Protein AF-A0AB37YM13-F1 (afdb_monomer_lite)

Sequence (148 aa):
MYLVKKPENLSKNETNKYADEQILDKVKKQLTDLKNNKLSIYSTSNFEWEEAVKVDYKETKTSAIIIPSKENPNSNDTKQYLTVGFKETEGKLADPTFLELKTSNNGDTVILTVKTLDGEKVGTLDLNSKDGKLNQVKLFTDGKANHY

Structure (mmCIF, N/CA/C/O backbone):
data_AF-A0AB37YM13-F1
#
_entry.id   AF-A0AB37YM13-F1
#
loop_
_atom_site.group_PDB
_atom_site.id
_atom_site.type_symbol
_atom_site.label_atom_id
_atom_site.label_alt_id
_atom_site.label_comp_id
_atom_site.label_asym_id
_atom_site.label_entity_id
_atom_site.label_seq_id
_atom_site.pdbx_PDB_ins_code
_atom_site.Cartn_x
_atom_site.Cartn_y
_atom_site.Cartn_z
_atom_site.occupancy
_atom_site.B_iso_or_equiv
_atom_site.auth_seq_id
_atom_site.auth_comp_id
_atom_site.auth_asym_id
_atom_site.auth_atom_id
_atom_site.pdbx_PDB_model_num
ATOM 1 N N . MET A 1 1 ? -10.671 15.990 -38.242 1.00 35.56 1 MET A N 1
ATOM 2 C CA . MET A 1 1 ? -9.443 16.382 -37.518 1.00 35.56 1 MET A CA 1
ATOM 3 C C . MET A 1 1 ? -9.834 16.529 -36.053 1.00 35.56 1 MET A C 1
ATOM 5 O O . MET A 1 1 ? -10.469 17.514 -35.705 1.00 35.56 1 MET A O 1
ATOM 9 N N . TYR A 1 2 ? -9.628 15.497 -35.232 1.00 31.03 2 TYR A N 1
ATOM 10 C CA . TYR A 1 2 ? -10.018 15.547 -33.819 1.00 31.03 2 TYR A CA 1
ATOM 11 C C . TYR A 1 2 ? -8.914 16.255 -33.036 1.00 31.03 2 TYR A C 1
ATOM 13 O O . TYR A 1 2 ? -7.765 15.817 -33.043 1.00 31.03 2 TYR A O 1
ATOM 21 N N . LEU A 1 3 ? -9.261 17.379 -32.408 1.00 32.09 3 LEU A N 1
ATOM 22 C CA . LEU A 1 3 ? -8.397 18.086 -31.471 1.00 32.09 3 LEU A CA 1
ATOM 23 C C . LEU A 1 3 ? -8.139 17.162 -30.279 1.00 32.09 3 LEU A C 1
ATOM 25 O O . LEU A 1 3 ? -8.999 16.988 -29.417 1.00 32.09 3 LEU A O 1
ATOM 29 N N . VAL A 1 4 ? -6.956 16.553 -30.248 1.00 35.28 4 VAL A N 1
ATOM 30 C CA . VAL A 1 4 ? -6.453 15.849 -29.070 1.00 35.28 4 VAL A CA 1
ATOM 31 C C . VAL A 1 4 ? -6.263 16.907 -27.986 1.00 35.28 4 VAL A C 1
ATOM 33 O O . VAL A 1 4 ? -5.326 17.706 -28.043 1.00 35.28 4 VAL A O 1
ATOM 36 N N . LYS A 1 5 ? -7.189 16.965 -27.021 1.00 37.06 5 LYS A N 1
ATOM 37 C CA . LYS A 1 5 ? -6.989 17.750 -25.801 1.00 37.06 5 LYS A CA 1
ATOM 38 C C . LYS A 1 5 ? -5.702 17.247 -25.144 1.00 37.06 5 LYS A C 1
ATOM 40 O O . LYS A 1 5 ? -5.549 16.044 -24.936 1.00 37.06 5 LYS A O 1
ATOM 45 N N . LYS A 1 6 ? -4.768 18.162 -24.854 1.00 36.09 6 LYS A N 1
ATOM 46 C CA . LYS A 1 6 ? -3.603 17.868 -24.007 1.00 36.09 6 LYS A CA 1
ATOM 47 C C . LYS A 1 6 ? -4.106 17.183 -22.727 1.00 36.09 6 LYS A C 1
ATOM 49 O O . LYS A 1 6 ? -5.111 17.657 -22.196 1.00 36.09 6 LYS A O 1
ATOM 54 N N . PRO A 1 7 ? -3.438 16.125 -22.231 1.00 39.78 7 PRO A N 1
ATOM 55 C CA . PRO A 1 7 ? -3.737 15.611 -20.904 1.00 39.78 7 PRO A CA 1
ATOM 56 C C . PRO A 1 7 ? -3.608 16.781 -19.932 1.00 39.78 7 PRO A C 1
ATOM 58 O O . PRO A 1 7 ? -2.574 17.455 -19.907 1.00 39.78 7 PRO A O 1
ATOM 61 N N . GLU A 1 8 ? -4.679 17.080 -19.203 1.00 39.25 8 GLU A N 1
ATOM 62 C CA . GLU A 1 8 ? -4.584 17.982 -18.066 1.00 39.25 8 GLU A CA 1
ATOM 63 C C . GLU A 1 8 ? -3.542 17.396 -17.113 1.00 39.25 8 GLU A C 1
ATOM 65 O O . GLU A 1 8 ? -3.531 16.192 -16.860 1.00 39.25 8 GLU A O 1
ATOM 70 N N . ASN A 1 9 ? -2.616 18.243 -16.659 1.00 35.81 9 ASN A N 1
ATOM 71 C CA . ASN A 1 9 ? -1.579 17.876 -15.701 1.00 35.81 9 ASN A CA 1
ATOM 72 C C . ASN A 1 9 ? -2.179 17.019 -14.578 1.00 35.81 9 ASN A C 1
ATOM 74 O O . ASN A 1 9 ? -3.040 17.498 -13.839 1.00 35.81 9 ASN A O 1
ATOM 78 N N . LEU A 1 10 ? -1.679 15.793 -14.412 1.00 43.25 10 LEU A N 1
ATOM 79 C CA . LEU A 1 10 ? -2.061 14.834 -13.366 1.00 43.25 10 LEU A CA 1
ATOM 80 C C . LEU A 1 10 ? -1.690 15.281 -11.931 1.00 43.25 10 LEU A C 1
ATOM 82 O O . LEU A 1 10 ? -1.537 14.458 -11.037 1.00 43.25 10 LEU A O 1
ATOM 86 N N . SER A 1 11 ? -1.549 16.579 -11.661 1.00 44.28 11 SER A N 1
ATOM 87 C CA . SER A 1 11 ? -1.183 17.078 -10.336 1.00 44.28 11 SER A CA 1
ATOM 88 C C . SER A 1 11 ? -1.854 18.417 -10.027 1.00 44.28 11 SER A C 1
ATOM 90 O O . SER A 1 11 ? -1.295 19.496 -10.217 1.00 44.28 11 SER A O 1
ATOM 92 N N . LYS A 1 12 ? -3.093 18.330 -9.537 1.00 42.84 12 LYS A N 1
ATOM 93 C CA . LYS A 1 12 ? -3.690 19.321 -8.622 1.00 42.84 12 LYS A CA 1
ATOM 94 C C . LYS A 1 12 ? -4.188 18.660 -7.329 1.00 42.84 12 LYS A C 1
ATOM 96 O O . LYS A 1 12 ? -5.024 19.231 -6.628 1.00 42.84 12 LYS A O 1
ATOM 101 N N . ASN A 1 13 ? -3.708 17.453 -7.025 1.00 53.72 13 ASN A N 1
ATOM 102 C CA . ASN A 1 13 ? -4.012 16.812 -5.753 1.00 53.72 13 ASN A CA 1
ATOM 103 C C . ASN A 1 13 ? -3.037 17.364 -4.716 1.00 53.72 13 ASN A C 1
ATOM 105 O O . ASN A 1 13 ? -1.822 17.217 -4.847 1.00 53.72 13 ASN A O 1
ATOM 109 N N . GLU A 1 14 ? -3.578 18.043 -3.711 1.00 53.88 14 GLU A N 1
ATOM 110 C CA . GLU A 1 14 ? -2.808 18.483 -2.554 1.00 53.88 14 GLU A CA 1
ATOM 111 C C . GLU A 1 14 ? -2.284 17.233 -1.844 1.00 53.88 14 GLU A C 1
ATOM 113 O O . GLU A 1 14 ? -3.056 16.375 -1.418 1.00 53.88 14 GLU A O 1
ATOM 118 N N . THR A 1 15 ? -0.961 17.096 -1.801 1.00 63.34 15 THR A N 1
ATOM 119 C CA . THR A 1 15 ? -0.288 16.041 -1.044 1.00 63.34 15 THR A CA 1
ATOM 120 C C . THR A 1 15 ? 0.135 16.653 0.275 1.00 63.34 15 THR A C 1
ATOM 122 O O . THR A 1 15 ? 1.019 17.508 0.301 1.00 63.34 15 THR A O 1
ATOM 125 N N . ASN A 1 16 ? -0.511 16.238 1.359 1.00 74.25 16 ASN A N 1
ATOM 126 C CA . ASN A 1 16 ? -0.235 16.750 2.696 1.00 74.25 16 ASN A CA 1
ATOM 127 C C . ASN A 1 16 ? 0.342 15.631 3.563 1.00 74.25 16 ASN A C 1
ATOM 129 O O . ASN A 1 16 ? -0.101 14.481 3.465 1.00 74.25 16 ASN A O 1
ATOM 133 N N . LYS A 1 17 ? 1.304 15.967 4.436 1.00 83.00 17 LYS A N 1
ATOM 134 C CA . LYS A 1 17 ? 1.735 15.063 5.511 1.00 83.00 17 LYS A CA 1
ATOM 135 C C . LYS A 1 17 ? 0.501 14.684 6.329 1.00 83.00 17 LYS A C 1
ATOM 137 O O . LYS A 1 17 ? -0.265 15.556 6.740 1.00 83.00 17 LYS A O 1
ATOM 142 N N . TYR A 1 18 ? 0.272 13.390 6.496 1.00 85.44 18 TYR A N 1
ATOM 143 C CA . TYR A 1 18 ? -0.908 12.875 7.166 1.00 85.44 18 TYR A CA 1
ATOM 144 C C . TYR A 1 18 ? -0.599 12.638 8.639 1.00 85.44 18 TYR A C 1
ATOM 146 O O . TYR A 1 18 ? 0.255 11.825 8.974 1.00 85.44 18 TYR A O 1
ATOM 154 N N . ALA A 1 19 ? -1.288 13.373 9.508 1.00 80.56 19 ALA A N 1
ATOM 155 C CA . ALA A 1 19 ? -1.008 13.411 10.943 1.00 80.56 19 ALA A CA 1
ATOM 156 C C . ALA A 1 19 ? -2.194 12.955 11.810 1.00 80.56 19 ALA A C 1
ATOM 158 O O . ALA A 1 19 ? -2.166 13.129 13.024 1.00 80.56 19 ALA A O 1
ATOM 159 N N . ASP A 1 20 ? -3.254 12.397 11.214 1.00 87.25 20 ASP A N 1
ATOM 160 C CA . ASP A 1 20 ? -4.367 11.844 11.991 1.00 87.25 20 ASP A CA 1
ATOM 161 C C . ASP A 1 20 ? -3.959 10.494 12.598 1.00 87.25 20 ASP A C 1
ATOM 163 O O . ASP A 1 20 ? -4.062 9.433 11.971 1.00 87.25 20 ASP A O 1
ATOM 167 N N . GLU A 1 21 ? -3.468 10.551 13.834 1.00 87.75 21 GLU A N 1
ATOM 168 C CA . GLU A 1 21 ? -2.994 9.385 14.579 1.00 87.75 21 GLU A CA 1
ATOM 169 C C . GLU A 1 21 ? -4.091 8.33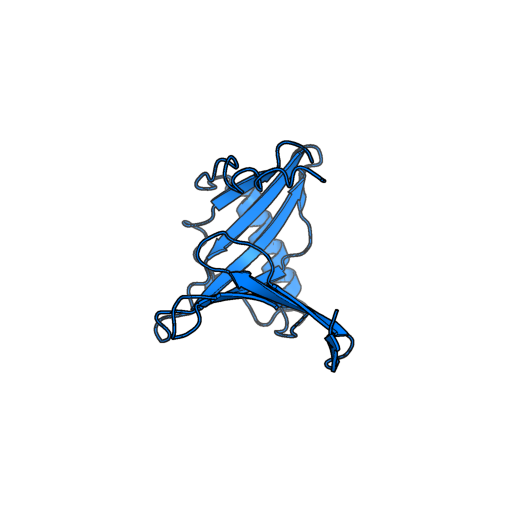3 14.782 1.00 87.75 21 GLU A C 1
ATOM 171 O O . GLU A 1 21 ? -3.806 7.139 14.712 1.00 87.75 21 GLU A O 1
ATOM 176 N N . GLN A 1 22 ? -5.358 8.736 14.942 1.00 89.88 22 GLN A N 1
ATOM 177 C CA . GLN A 1 22 ? -6.453 7.784 15.153 1.00 89.88 22 GLN A CA 1
ATOM 178 C C . GLN A 1 22 ? -6.710 6.940 13.907 1.00 89.88 22 GLN A C 1
ATOM 180 O O . GLN A 1 22 ? -6.977 5.738 14.004 1.00 89.88 22 GLN A O 1
ATOM 185 N N . ILE A 1 23 ? -6.648 7.553 12.725 1.00 90.94 23 ILE A N 1
ATOM 186 C CA . ILE A 1 23 ? -6.796 6.820 11.468 1.00 90.94 23 ILE A CA 1
ATOM 187 C C . ILE A 1 23 ? -5.559 5.965 11.194 1.00 90.94 23 ILE A C 1
ATOM 189 O O . ILE A 1 23 ? -5.705 4.800 10.820 1.00 90.94 23 ILE A O 1
ATOM 193 N N . LEU A 1 24 ? -4.354 6.485 11.439 1.00 93.56 24 LEU A N 1
ATOM 194 C CA . LEU A 1 24 ? -3.127 5.699 11.294 1.00 93.56 24 LEU A CA 1
ATOM 195 C C . LEU A 1 24 ? -3.108 4.479 12.223 1.00 93.56 24 LEU A C 1
ATOM 197 O O . LEU A 1 24 ? -2.709 3.397 11.797 1.00 93.56 24 LEU A O 1
ATOM 201 N N . ASP A 1 25 ? -3.604 4.597 13.451 1.00 94.44 25 ASP A N 1
ATOM 202 C CA . ASP A 1 25 ? -3.703 3.467 14.376 1.00 94.44 25 ASP A CA 1
ATOM 203 C C . ASP A 1 25 ? -4.725 2.419 13.923 1.00 94.44 25 ASP A C 1
ATOM 205 O O . ASP A 1 25 ? -4.488 1.217 14.081 1.00 94.44 25 ASP A O 1
ATOM 209 N N . LYS A 1 26 ? -5.821 2.831 13.270 1.00 94.00 26 LYS A N 1
ATOM 210 C CA . LYS A 1 26 ? -6.739 1.887 12.610 1.00 94.00 26 LYS A CA 1
ATOM 211 C C . LYS A 1 26 ? -6.046 1.130 11.477 1.00 94.00 26 LYS A C 1
ATOM 213 O O . LYS A 1 26 ? -6.208 -0.085 11.390 1.00 94.00 26 LYS A O 1
ATOM 218 N N . VAL A 1 27 ? -5.243 1.813 10.659 1.00 95.50 27 VAL A N 1
ATOM 219 C CA . VAL A 1 27 ? -4.461 1.168 9.590 1.00 95.50 27 VAL A CA 1
ATOM 220 C C . VAL A 1 27 ? -3.430 0.194 10.174 1.00 95.50 27 VAL A C 1
ATOM 222 O O . VAL A 1 27 ? -3.337 -0.949 9.725 1.00 95.50 27 VAL A O 1
ATOM 225 N N . LYS A 1 28 ? -2.694 0.593 11.222 1.00 96.38 28 LYS A N 1
ATOM 226 C CA . LYS A 1 28 ? -1.756 -0.291 11.940 1.00 96.38 28 LYS A CA 1
ATOM 227 C C . LYS A 1 28 ? -2.457 -1.532 12.485 1.00 96.38 28 LYS A C 1
ATOM 229 O O . LYS A 1 28 ? -1.917 -2.636 12.381 1.00 96.38 28 LYS A O 1
ATOM 234 N N . LYS A 1 29 ? -3.656 -1.364 13.051 1.00 96.44 29 LYS A N 1
ATOM 235 C CA . LYS A 1 29 ? -4.471 -2.472 13.551 1.00 96.44 29 LYS A CA 1
ATOM 236 C C . LYS A 1 29 ? -4.881 -3.418 12.422 1.00 96.44 29 LYS A C 1
ATOM 238 O O . LYS A 1 29 ? -4.622 -4.608 12.546 1.00 96.44 29 LYS A O 1
ATOM 243 N N . GLN A 1 30 ? -5.413 -2.902 11.310 1.00 95.44 30 GLN A N 1
ATOM 244 C CA . GLN A 1 30 ? -5.756 -3.720 10.136 1.00 95.44 30 GLN A CA 1
ATOM 245 C C . GLN A 1 30 ? -4.554 -4.535 9.645 1.00 95.44 30 GLN A C 1
ATOM 247 O O . GLN A 1 30 ? -4.665 -5.742 9.453 1.00 95.44 30 GLN A O 1
ATOM 252 N N . LEU A 1 31 ? -3.385 -3.904 9.502 1.00 96.44 31 LEU A N 1
ATOM 253 C CA . LEU A 1 31 ? -2.166 -4.599 9.084 1.00 96.44 31 LEU A CA 1
ATOM 254 C C . LEU A 1 31 ? -1.745 -5.691 10.083 1.00 96.44 31 LEU A C 1
ATOM 256 O O . LEU A 1 31 ? -1.345 -6.782 9.677 1.00 96.44 31 LEU A O 1
ATOM 260 N N . THR A 1 32 ? -1.850 -5.412 11.383 1.00 96.88 32 THR A N 1
ATOM 261 C CA . THR A 1 32 ? -1.541 -6.378 12.450 1.00 96.88 32 THR A CA 1
ATOM 262 C C . THR A 1 32 ? -2.492 -7.573 12.405 1.00 96.88 32 THR A C 1
ATOM 264 O O . THR A 1 32 ? -2.043 -8.717 12.466 1.00 96.88 32 THR A O 1
ATOM 267 N N . ASP A 1 33 ? -3.790 -7.327 12.231 1.00 96.50 33 ASP A N 1
ATOM 268 C CA . ASP A 1 33 ? -4.805 -8.374 12.120 1.00 96.50 33 ASP A CA 1
ATOM 269 C C . ASP A 1 33 ? -4.564 -9.240 10.872 1.00 96.50 33 ASP A C 1
ATOM 271 O O . ASP A 1 33 ? -4.576 -10.469 10.958 1.00 96.50 33 ASP A O 1
ATOM 275 N N . LEU A 1 34 ? -4.248 -8.632 9.724 1.00 95.12 34 LEU A N 1
ATOM 276 C CA . LEU A 1 34 ? -3.895 -9.355 8.496 1.00 95.12 34 LEU A CA 1
ATOM 277 C C . LEU A 1 34 ? -2.630 -10.207 8.678 1.00 95.12 34 LEU A C 1
ATOM 279 O O . LEU A 1 34 ? -2.597 -11.364 8.254 1.00 95.12 34 LEU A O 1
ATOM 283 N N . LYS A 1 35 ? -1.606 -9.683 9.365 1.00 94.38 35 LYS A N 1
ATOM 284 C CA . LYS A 1 35 ? -0.380 -10.427 9.690 1.00 94.38 35 LYS A CA 1
ATOM 285 C C . LYS A 1 35 ? -0.666 -11.631 10.589 1.00 94.38 35 LYS A C 1
ATOM 287 O O . LYS A 1 35 ? -0.195 -12.730 10.299 1.00 94.38 35 LYS A O 1
ATOM 292 N N . ASN A 1 36 ? -1.469 -11.447 11.636 1.00 96.31 36 ASN A N 1
ATOM 293 C CA . ASN A 1 36 ? -1.847 -12.512 12.570 1.00 96.31 36 ASN A CA 1
ATOM 294 C C . ASN A 1 36 ? -2.647 -13.628 11.883 1.00 96.31 36 ASN A C 1
ATOM 296 O O . ASN A 1 36 ? -2.468 -14.803 12.201 1.00 96.31 36 ASN A O 1
ATOM 300 N N . ASN A 1 37 ? -3.465 -13.272 10.891 1.00 95.75 37 ASN A N 1
ATOM 301 C CA . ASN A 1 37 ? -4.210 -14.220 10.064 1.00 95.75 37 ASN A CA 1
ATOM 302 C C . ASN A 1 37 ? -3.397 -14.796 8.888 1.00 95.75 37 ASN A C 1
ATOM 304 O O . ASN A 1 37 ? -3.952 -15.522 8.069 1.00 95.75 37 ASN A O 1
ATOM 308 N N . LYS A 1 38 ? -2.086 -14.514 8.802 1.00 93.69 38 LYS A N 1
ATOM 309 C CA . LYS A 1 38 ? -1.182 -14.967 7.723 1.00 93.69 38 LYS A CA 1
ATOM 310 C C . LYS A 1 38 ? -1.579 -14.489 6.317 1.00 93.69 38 LYS A C 1
ATOM 312 O O . LYS A 1 38 ? -1.185 -15.102 5.334 1.00 93.69 38 LYS A O 1
ATOM 317 N N . LEU A 1 39 ? -2.313 -13.381 6.230 1.00 92.31 39 LEU A N 1
ATOM 318 C CA . LEU A 1 39 ? -2.697 -12.716 4.977 1.00 92.31 39 LEU A CA 1
ATOM 319 C C . LEU A 1 39 ? -1.731 -11.582 4.593 1.00 92.31 39 LEU A C 1
ATOM 321 O O . LEU A 1 39 ? -1.912 -10.922 3.576 1.00 92.31 39 LEU A O 1
ATOM 325 N N . SER A 1 40 ? -0.717 -11.329 5.424 1.00 93.50 40 SER A N 1
ATOM 326 C CA . SER A 1 40 ? 0.329 -10.339 5.175 1.00 93.50 40 SER A CA 1
ATOM 327 C C . SER A 1 40 ? 1.700 -10.894 5.552 1.00 93.50 40 SER A C 1
ATOM 329 O O . SER A 1 40 ? 1.878 -11.476 6.628 1.00 93.50 40 SER A O 1
ATOM 331 N N . ILE A 1 41 ? 2.703 -10.664 4.706 1.00 93.62 41 ILE A N 1
ATOM 332 C CA . ILE A 1 41 ? 4.111 -10.861 5.070 1.00 93.62 41 ILE A CA 1
ATOM 333 C C . ILE A 1 41 ? 4.681 -9.652 5.825 1.00 93.62 41 ILE A C 1
ATOM 335 O O . ILE A 1 41 ? 5.647 -9.819 6.569 1.00 93.62 41 ILE A O 1
ATOM 339 N N . TYR A 1 42 ? 4.033 -8.489 5.754 1.00 92.94 42 TYR A N 1
ATOM 340 C CA . TYR A 1 42 ? 4.473 -7.238 6.375 1.00 92.94 42 TYR A CA 1
ATOM 341 C C . TYR A 1 42 ? 3.893 -7.022 7.779 1.00 92.94 42 TYR A C 1
ATOM 343 O O . TYR A 1 42 ? 2.761 -7.418 8.069 1.00 92.94 42 TYR A O 1
ATOM 351 N N . SER A 1 43 ? 4.656 -6.350 8.640 1.00 94.31 43 SER A N 1
ATOM 352 C CA . SER A 1 43 ? 4.243 -5.849 9.953 1.00 94.31 43 SER A CA 1
ATOM 353 C C . SER A 1 43 ? 4.332 -4.320 10.010 1.00 94.31 43 SER A C 1
ATOM 355 O O . SER A 1 43 ? 4.885 -3.665 9.127 1.00 94.31 43 SER A O 1
ATOM 357 N N . THR A 1 44 ? 3.811 -3.725 11.083 1.00 94.94 44 THR A N 1
ATOM 358 C CA . THR A 1 44 ? 3.872 -2.270 11.287 1.00 94.94 44 THR A CA 1
ATOM 359 C C . THR A 1 44 ? 5.304 -1.739 11.358 1.00 94.94 44 THR A C 1
ATOM 361 O O . THR A 1 44 ? 5.548 -0.609 10.945 1.00 94.94 44 THR A O 1
ATOM 364 N N . SER A 1 45 ? 6.278 -2.533 11.811 1.00 94.62 45 SER A N 1
ATOM 365 C CA . SER A 1 45 ? 7.677 -2.097 11.882 1.00 94.62 45 SER A CA 1
ATOM 366 C C . SER A 1 45 ? 8.313 -1.871 10.509 1.00 94.62 45 SER A C 1
ATOM 368 O O . SER A 1 45 ? 9.310 -1.153 10.445 1.00 94.62 45 SER A O 1
ATOM 370 N N . ASN A 1 46 ? 7.741 -2.435 9.437 1.00 92.94 46 ASN A N 1
ATOM 371 C CA . ASN A 1 46 ? 8.241 -2.300 8.068 1.00 92.94 46 ASN A CA 1
ATOM 372 C C . ASN A 1 46 ? 7.917 -0.948 7.412 1.00 92.94 46 ASN A C 1
ATOM 374 O O . ASN A 1 46 ? 8.365 -0.731 6.292 1.00 92.94 46 ASN A O 1
ATOM 378 N N . PHE A 1 47 ? 7.179 -0.041 8.063 1.00 94.12 47 PHE A N 1
ATOM 379 C CA . PHE A 1 47 ? 6.711 1.206 7.440 1.00 94.12 47 PHE A CA 1
ATOM 380 C C . PHE A 1 47 ? 7.079 2.471 8.231 1.00 94.12 47 PHE A C 1
ATOM 382 O O . PHE A 1 47 ? 7.074 2.463 9.465 1.00 94.12 47 PHE A O 1
ATOM 389 N N . GLU A 1 48 ? 7.373 3.557 7.510 1.00 94.12 48 GLU A N 1
ATOM 390 C CA . GLU A 1 48 ? 7.639 4.902 8.039 1.00 94.12 48 GLU A CA 1
ATOM 391 C C . GLU A 1 48 ? 6.327 5.669 8.256 1.00 94.12 48 GLU A C 1
ATOM 393 O O . GLU A 1 48 ? 5.919 6.508 7.455 1.00 94.12 48 GLU A O 1
ATOM 398 N N . TRP A 1 49 ? 5.631 5.365 9.353 1.00 93.88 49 TRP A N 1
ATOM 399 C CA . TRP A 1 49 ? 4.323 5.958 9.675 1.00 93.88 49 TRP A CA 1
ATOM 400 C C . TRP A 1 49 ? 4.345 7.480 9.823 1.00 93.88 49 TRP A C 1
ATOM 402 O O . TRP A 1 49 ? 3.352 8.132 9.514 1.00 93.88 49 TRP A O 1
ATOM 412 N N . GLU A 1 50 ? 5.466 8.043 10.272 1.00 91.06 50 GLU A N 1
ATOM 413 C CA . GLU A 1 50 ? 5.639 9.492 10.421 1.00 91.06 50 GLU A CA 1
ATOM 414 C C . GLU A 1 50 ? 5.743 10.213 9.070 1.00 91.06 50 GLU A C 1
ATOM 416 O O . GLU A 1 50 ? 5.492 11.413 8.996 1.00 91.06 50 GLU A O 1
ATOM 421 N N . GLU A 1 51 ? 6.059 9.486 7.998 1.00 92.00 51 GLU A N 1
ATOM 422 C CA . GLU A 1 51 ? 6.157 9.994 6.626 1.00 92.00 51 GLU A CA 1
ATOM 423 C C . GLU A 1 51 ? 4.907 9.665 5.798 1.00 92.00 51 GLU A C 1
ATOM 425 O O . GLU A 1 51 ? 4.908 9.773 4.569 1.00 92.00 51 GLU A O 1
ATOM 430 N N . ALA A 1 52 ? 3.818 9.261 6.461 1.00 93.94 52 ALA A N 1
ATOM 431 C CA . ALA A 1 52 ? 2.545 9.042 5.802 1.00 93.94 52 ALA A CA 1
ATOM 432 C C . ALA A 1 52 ? 2.054 10.334 5.137 1.00 93.94 52 ALA A C 1
ATOM 434 O O . ALA A 1 52 ? 2.097 11.423 5.714 1.00 93.94 52 ALA A O 1
ATOM 435 N N . VAL A 1 53 ? 1.531 10.203 3.922 1.00 93.44 53 VAL A N 1
ATOM 436 C CA . VAL A 1 53 ? 0.897 11.300 3.189 1.00 93.44 53 VAL A CA 1
ATOM 437 C C . VAL A 1 53 ? -0.521 10.928 2.808 1.00 93.44 53 VAL A C 1
ATOM 439 O O . VAL A 1 53 ? -0.846 9.759 2.590 1.00 93.44 53 VAL A O 1
ATOM 442 N N . LYS A 1 54 ? -1.370 11.945 2.708 1.00 90.69 54 LYS A N 1
ATOM 443 C CA . LYS A 1 54 ? -2.738 11.811 2.224 1.00 90.69 54 LYS A CA 1
ATOM 444 C C . LYS A 1 54 ? -2.877 12.513 0.888 1.00 90.69 54 LYS A C 1
ATOM 446 O O . LYS A 1 54 ? -2.446 13.655 0.729 1.00 90.69 54 LYS A O 1
ATOM 451 N N . VAL A 1 55 ? -3.490 11.804 -0.051 1.00 89.94 55 VAL A N 1
ATOM 452 C CA . VAL A 1 55 ? -3.825 12.296 -1.384 1.00 89.94 55 VAL A CA 1
ATOM 453 C C . VAL A 1 55 ? -5.338 12.352 -1.496 1.00 89.94 55 VAL A C 1
ATOM 455 O O . VAL A 1 55 ? -6.003 11.321 -1.403 1.00 89.94 55 VAL A O 1
ATOM 458 N N . ASP A 1 56 ? -5.872 13.551 -1.706 1.00 87.50 56 ASP A N 1
ATOM 459 C CA . ASP A 1 56 ? -7.310 13.786 -1.810 1.00 87.50 56 ASP A CA 1
ATOM 460 C C . ASP A 1 56 ? -7.786 13.804 -3.264 1.00 87.50 56 ASP A C 1
ATOM 462 O O . ASP A 1 56 ? -7.329 14.604 -4.081 1.00 87.50 56 ASP A O 1
ATOM 466 N N . TYR A 1 57 ? -8.759 12.947 -3.576 1.00 85.19 57 TYR A N 1
ATOM 467 C CA . TYR A 1 57 ? -9.429 12.897 -4.871 1.00 85.19 57 TYR A CA 1
ATOM 468 C C . TYR A 1 57 ? -10.730 13.705 -4.791 1.00 85.19 57 TYR A C 1
ATOM 470 O O . TYR A 1 57 ? -11.787 13.206 -4.392 1.00 85.19 57 TYR A O 1
ATOM 478 N N . LYS A 1 58 ? -10.636 14.991 -5.158 1.00 80.25 58 LYS A N 1
ATOM 479 C CA . LYS A 1 58 ? -11.708 15.993 -4.985 1.00 80.25 58 LYS A CA 1
ATOM 480 C C . LYS A 1 58 ? -13.041 15.579 -5.626 1.00 80.25 58 LYS A C 1
ATOM 482 O O . LYS A 1 58 ? -14.094 15.848 -5.056 1.00 80.25 58 LYS A O 1
ATOM 487 N N . GLU A 1 59 ? -13.004 14.900 -6.771 1.00 81.44 59 GLU A N 1
ATOM 488 C CA . GLU A 1 59 ? -14.215 14.490 -7.497 1.00 81.44 59 GLU A CA 1
ATOM 489 C C . GLU A 1 59 ? -14.956 13.331 -6.823 1.00 81.44 59 GLU A C 1
ATOM 491 O O . GLU A 1 59 ? -16.184 13.326 -6.760 1.00 81.44 59 GLU A O 1
ATOM 496 N N . THR A 1 60 ? -14.222 12.361 -6.279 1.00 80.81 60 THR A N 1
ATOM 497 C CA . THR A 1 60 ? -14.802 11.146 -5.692 1.00 80.81 60 THR A CA 1
ATOM 498 C C . THR A 1 60 ? -15.047 11.268 -4.191 1.00 80.81 60 THR A C 1
ATOM 500 O O . THR A 1 60 ? -15.694 10.396 -3.611 1.00 80.81 60 THR A O 1
ATOM 503 N N . LYS A 1 61 ? -14.559 12.343 -3.549 1.00 83.62 61 LYS A N 1
ATOM 504 C CA . LYS A 1 61 ? -14.579 12.526 -2.083 1.00 83.62 61 LYS A CA 1
ATOM 505 C C . LYS A 1 61 ? -13.977 11.324 -1.345 1.00 83.62 61 LYS A C 1
ATOM 507 O O . LYS A 1 61 ? -14.451 10.914 -0.284 1.00 83.62 61 LYS A O 1
ATOM 512 N N . THR A 1 62 ? -12.954 10.740 -1.955 1.00 88.12 62 THR A N 1
ATOM 513 C CA . THR A 1 62 ? -12.137 9.672 -1.385 1.00 88.12 62 THR A CA 1
ATOM 514 C C . THR A 1 62 ? -10.701 10.146 -1.310 1.00 88.12 62 THR A C 1
ATOM 516 O O . THR A 1 62 ? -10.285 11.033 -2.054 1.00 88.12 62 THR A O 1
ATOM 519 N N . SER A 1 63 ? -9.927 9.496 -0.463 1.00 90.25 63 SER A N 1
ATOM 520 C CA . SER A 1 63 ? -8.518 9.787 -0.277 1.00 90.25 63 SER A CA 1
ATOM 521 C C . SER A 1 63 ? -7.723 8.491 -0.314 1.00 90.25 63 SER A C 1
ATOM 523 O O . SER A 1 63 ? -8.259 7.414 -0.054 1.00 90.25 63 SER A O 1
ATOM 525 N N . ALA A 1 64 ? -6.441 8.587 -0.629 1.00 91.94 64 ALA A N 1
ATOM 526 C CA . ALA A 1 64 ? -5.488 7.515 -0.395 1.00 91.94 64 ALA A CA 1
ATOM 527 C C . ALA A 1 64 ? -4.514 7.957 0.694 1.00 91.94 64 ALA A C 1
ATOM 529 O O . ALA A 1 64 ? -3.967 9.057 0.632 1.00 91.94 64 ALA A O 1
ATOM 530 N N . ILE A 1 65 ? -4.300 7.092 1.678 1.00 94.38 65 ILE A N 1
ATOM 531 C CA . ILE A 1 65 ? -3.215 7.218 2.645 1.00 94.38 65 ILE A CA 1
ATOM 532 C C . ILE A 1 65 ? -2.065 6.370 2.113 1.00 94.38 65 ILE A C 1
ATOM 534 O O . ILE A 1 65 ? -2.246 5.186 1.826 1.00 94.38 65 ILE A O 1
ATOM 538 N N . ILE A 1 66 ? -0.900 6.983 1.952 1.00 94.31 66 ILE A N 1
ATOM 539 C CA . ILE A 1 66 ? 0.302 6.358 1.406 1.00 94.31 66 ILE A CA 1
ATOM 540 C C . ILE A 1 66 ? 1.361 6.392 2.503 1.00 94.31 66 ILE A C 1
ATOM 542 O O . ILE A 1 66 ? 1.740 7.471 2.952 1.00 94.31 66 ILE A O 1
ATOM 546 N N . ILE A 1 67 ? 1.831 5.222 2.933 1.00 95.31 67 ILE A N 1
ATOM 547 C CA . ILE A 1 67 ? 2.866 5.079 3.958 1.00 95.31 67 ILE A CA 1
ATOM 548 C C . ILE A 1 67 ? 4.113 4.450 3.320 1.00 95.31 67 ILE A C 1
ATOM 550 O O . ILE A 1 67 ? 4.028 3.324 2.820 1.00 95.31 67 ILE A O 1
ATOM 554 N N . PRO A 1 68 ? 5.268 5.135 3.310 1.00 93.12 68 PRO A N 1
ATOM 555 C CA . PRO A 1 68 ? 6.506 4.572 2.781 1.00 93.12 68 PRO A CA 1
ATOM 556 C C . PRO A 1 68 ? 6.949 3.316 3.540 1.00 93.12 68 PRO A C 1
ATOM 558 O O . PRO A 1 68 ? 6.833 3.234 4.762 1.00 93.12 68 PRO A O 1
ATOM 561 N N . SER A 1 69 ? 7.481 2.333 2.817 1.00 92.06 69 SER A N 1
ATOM 562 C CA . SER A 1 69 ? 8.226 1.218 3.410 1.00 92.06 69 SER A CA 1
ATOM 563 C C . SER A 1 69 ? 9.579 1.705 3.936 1.00 92.06 69 SER A C 1
ATOM 565 O O . SER A 1 69 ? 10.227 2.531 3.293 1.00 92.06 69 SER A O 1
ATOM 567 N N . LYS A 1 70 ? 10.030 1.155 5.070 1.00 87.94 70 LYS A N 1
ATOM 568 C CA . LYS A 1 70 ? 11.408 1.320 5.573 1.00 87.94 70 LYS A CA 1
ATOM 569 C C . LYS A 1 70 ? 12.411 0.536 4.739 1.00 87.94 70 LYS A C 1
ATOM 571 O O . LYS A 1 70 ? 13.585 0.890 4.644 1.00 87.94 70 LYS A O 1
ATOM 576 N N . GLU A 1 71 ? 11.961 -0.580 4.171 1.00 72.31 71 GLU A N 1
ATOM 577 C CA . GLU A 1 71 ? 12.792 -1.396 3.302 1.00 72.31 71 GLU A CA 1
ATOM 578 C C . GLU A 1 71 ? 12.930 -0.697 1.951 1.00 72.31 71 GLU A C 1
ATOM 580 O O . GLU A 1 71 ? 11.989 -0.711 1.162 1.00 72.31 71 GLU A O 1
ATOM 585 N N . ASN A 1 72 ? 14.100 -0.085 1.709 1.00 56.38 72 ASN A N 1
ATOM 586 C CA . ASN A 1 72 ? 14.936 -0.359 0.533 1.00 56.38 72 ASN A CA 1
ATOM 587 C C . ASN A 1 72 ? 16.324 0.338 0.597 1.00 56.38 72 ASN A C 1
ATOM 589 O O . ASN A 1 72 ? 16.543 1.338 -0.085 1.00 56.38 72 ASN A O 1
ATOM 593 N N . PRO A 1 73 ? 17.303 -0.165 1.371 1.00 45.41 73 PRO A N 1
ATOM 594 C CA . PRO A 1 73 ? 18.655 0.406 1.369 1.00 45.41 73 PRO A CA 1
ATOM 595 C C . PRO A 1 73 ? 19.508 0.029 0.136 1.00 45.41 73 PRO A C 1
ATOM 597 O O . PRO A 1 73 ? 20.573 0.609 -0.042 1.00 45.41 73 PRO A O 1
ATOM 600 N N . ASN A 1 74 ? 19.074 -0.918 -0.716 1.00 42.41 74 ASN A N 1
ATOM 601 C CA . ASN A 1 74 ? 19.931 -1.556 -1.738 1.00 42.41 74 ASN A CA 1
ATOM 602 C C . ASN A 1 74 ? 19.463 -1.428 -3.203 1.00 42.41 74 ASN A C 1
ATOM 604 O O . ASN A 1 74 ? 20.041 -2.065 -4.084 1.00 42.41 74 ASN A O 1
ATOM 608 N N . SER A 1 75 ? 18.462 -0.606 -3.521 1.00 46.44 75 SER A N 1
ATOM 609 C CA . SER A 1 75 ? 18.197 -0.243 -4.918 1.00 46.44 75 SER A CA 1
ATOM 610 C C . SER A 1 75 ? 17.864 1.237 -4.991 1.00 46.44 75 SER A C 1
ATOM 612 O O . SER A 1 75 ? 16.817 1.654 -4.500 1.00 46.44 75 SER A O 1
ATOM 614 N N . ASN A 1 76 ? 18.723 2.024 -5.627 1.00 54.81 76 ASN A N 1
ATOM 615 C CA . ASN A 1 76 ? 18.525 3.467 -5.757 1.00 54.81 76 ASN A CA 1
ATOM 616 C C . ASN A 1 76 ? 17.257 3.843 -6.560 1.00 54.81 76 ASN A C 1
ATOM 618 O O . ASN A 1 76 ? 16.854 5.002 -6.539 1.00 54.81 76 ASN A O 1
ATOM 622 N N . ASP A 1 77 ? 16.586 2.869 -7.194 1.00 67.81 77 ASP A N 1
ATOM 623 C CA . ASP A 1 77 ? 15.512 3.114 -8.165 1.00 67.81 77 ASP A CA 1
ATOM 624 C C . ASP A 1 77 ? 14.146 2.512 -7.801 1.00 67.81 77 ASP A C 1
ATOM 626 O O . ASP A 1 77 ? 13.184 2.724 -8.544 1.00 67.81 77 ASP A O 1
ATOM 630 N N . THR A 1 78 ? 14.030 1.762 -6.694 1.00 82.50 78 THR A N 1
ATOM 631 C CA . THR A 1 78 ? 12.754 1.136 -6.291 1.00 82.50 78 THR A CA 1
ATOM 632 C C . THR A 1 78 ? 12.221 1.742 -4.997 1.00 82.50 78 THR A C 1
ATOM 634 O O . THR A 1 78 ? 12.879 1.694 -3.961 1.00 82.50 78 THR A O 1
ATOM 637 N N . LYS A 1 79 ? 11.002 2.277 -5.034 1.00 87.19 79 LYS A N 1
ATOM 638 C CA . LYS A 1 79 ? 10.272 2.796 -3.873 1.00 87.19 79 LYS A CA 1
ATOM 639 C C . LYS A 1 79 ? 9.072 1.911 -3.582 1.00 87.19 79 LYS A C 1
ATOM 641 O O . LYS A 1 79 ? 8.420 1.433 -4.506 1.00 87.19 79 LYS A O 1
ATOM 646 N N . GLN A 1 80 ? 8.772 1.701 -2.311 1.00 91.75 80 GLN A N 1
ATOM 647 C CA . GLN A 1 80 ? 7.704 0.806 -1.883 1.00 91.75 80 GLN A CA 1
ATOM 648 C C . GLN A 1 80 ? 6.794 1.498 -0.876 1.00 91.75 80 GLN A C 1
ATOM 650 O O . GLN A 1 80 ? 7.265 2.268 -0.038 1.00 91.75 80 GLN A O 1
ATOM 655 N N . TYR A 1 81 ? 5.495 1.224 -0.966 1.00 94.00 81 TYR A N 1
ATOM 656 C CA . TYR A 1 81 ? 4.475 1.907 -0.181 1.00 94.00 81 TYR A CA 1
ATOM 657 C C . TYR A 1 81 ? 3.375 0.943 0.250 1.00 94.00 81 TYR A C 1
ATOM 659 O O . TYR A 1 81 ? 2.887 0.146 -0.551 1.00 94.00 81 TYR A O 1
ATOM 667 N N . LEU A 1 82 ? 2.920 1.081 1.492 1.00 95.75 82 LEU A N 1
ATOM 668 C CA . LEU A 1 82 ? 1.593 0.631 1.886 1.00 95.75 82 LEU A CA 1
ATOM 669 C C . LEU A 1 82 ? 0.587 1.701 1.474 1.00 95.75 82 LEU A C 1
ATOM 671 O O . LEU A 1 82 ? 0.792 2.886 1.731 1.00 95.75 82 LEU A O 1
ATOM 675 N N . THR A 1 83 ? -0.509 1.292 0.853 1.00 94.81 83 THR A N 1
ATOM 676 C CA . THR A 1 83 ? -1.572 2.204 0.436 1.00 94.81 83 THR A CA 1
ATOM 677 C C . THR A 1 83 ? -2.913 1.750 0.964 1.00 94.81 83 THR A C 1
ATOM 679 O O . THR A 1 83 ? -3.220 0.560 0.952 1.00 94.81 83 THR A O 1
ATOM 682 N N . VAL A 1 84 ? -3.707 2.704 1.442 1.00 94.94 84 VAL A N 1
ATOM 683 C CA . VAL A 1 84 ? -5.034 2.448 2.001 1.00 94.94 84 VAL A CA 1
ATOM 684 C C . VAL A 1 84 ? -6.013 3.469 1.449 1.00 94.94 84 VAL A C 1
ATOM 686 O O . VAL A 1 84 ? -5.807 4.676 1.580 1.00 94.94 84 VAL A O 1
ATOM 689 N N . GLY A 1 85 ? -7.090 2.988 0.833 1.00 92.44 85 GLY A N 1
ATOM 690 C CA . GLY A 1 85 ? -8.208 3.841 0.444 1.00 92.44 85 GLY A CA 1
ATOM 691 C C . GLY A 1 85 ? -8.982 4.301 1.677 1.00 92.44 85 GLY A C 1
ATOM 692 O O . GLY A 1 85 ? -9.290 3.500 2.556 1.00 92.44 85 GLY A O 1
ATOM 693 N N . PHE A 1 86 ? -9.323 5.581 1.738 1.00 90.19 86 PHE A N 1
ATOM 694 C CA . PHE A 1 86 ? -10.050 6.184 2.845 1.00 90.19 86 PHE A CA 1
ATOM 695 C C . PHE A 1 86 ? -11.244 6.980 2.326 1.00 90.19 86 PHE A C 1
ATOM 697 O O . PHE A 1 86 ? -11.116 7.834 1.449 1.00 90.19 86 PHE A O 1
ATOM 704 N N . LYS A 1 87 ? -12.429 6.703 2.871 1.00 88.31 87 LYS A N 1
ATOM 705 C CA . LYS A 1 87 ? -13.644 7.466 2.586 1.00 88.31 87 LYS A CA 1
ATOM 706 C C . LYS A 1 87 ? -14.030 8.271 3.819 1.00 88.31 87 LYS A C 1
ATOM 708 O O . LYS A 1 87 ? -14.708 7.758 4.708 1.00 88.31 87 LYS A O 1
ATOM 713 N N . GLU A 1 88 ? -13.616 9.537 3.846 1.00 77.25 88 GLU A N 1
ATOM 714 C CA . GLU A 1 88 ? -13.786 10.448 4.990 1.00 77.25 88 GLU A CA 1
ATOM 715 C C . GLU A 1 88 ? -15.226 10.540 5.483 1.00 77.25 88 GLU A C 1
ATOM 717 O O . GLU A 1 88 ? -15.487 10.418 6.675 1.00 77.25 88 GLU A O 1
ATOM 722 N N . THR A 1 89 ? -16.165 10.688 4.549 1.00 80.00 89 THR A N 1
ATOM 723 C CA . THR A 1 89 ? -17.598 10.840 4.844 1.00 80.00 89 THR A CA 1
ATOM 724 C C . THR A 1 89 ? -18.190 9.674 5.636 1.00 80.00 89 THR A C 1
ATOM 726 O O . THR A 1 89 ? -19.175 9.858 6.342 1.00 80.00 89 THR A O 1
ATOM 729 N N . GLU A 1 90 ? -17.594 8.486 5.532 1.00 82.12 90 GLU A N 1
ATOM 730 C CA . GLU A 1 90 ? -18.053 7.274 6.215 1.00 82.12 90 GLU A CA 1
ATOM 731 C C . GLU A 1 90 ? -17.069 6.792 7.290 1.00 82.12 90 GLU A C 1
ATOM 733 O O . GLU A 1 90 ? -17.350 5.813 7.979 1.00 82.12 90 GLU A O 1
ATOM 738 N N . GLY A 1 91 ? -15.899 7.427 7.412 1.00 80.31 91 GLY A N 1
ATOM 739 C CA . GLY A 1 91 ? -14.817 6.966 8.281 1.00 80.31 91 GLY A CA 1
ATOM 740 C C . GLY A 1 91 ? -14.320 5.550 7.957 1.00 80.31 91 GLY A C 1
ATOM 741 O O . GLY A 1 91 ? -13.789 4.879 8.844 1.00 80.31 91 GLY A O 1
ATOM 742 N N . LYS A 1 92 ? -14.521 5.072 6.718 1.00 87.25 92 LYS A N 1
ATOM 743 C CA . LYS A 1 92 ? -14.199 3.699 6.293 1.00 87.25 92 LYS A CA 1
ATOM 744 C C . LYS A 1 92 ? -12.848 3.621 5.596 1.00 87.25 92 LYS A C 1
ATOM 746 O O . LYS A 1 92 ? -12.550 4.433 4.718 1.00 87.25 92 LYS A O 1
ATOM 751 N N . LEU A 1 93 ? -12.085 2.596 5.959 1.00 90.81 93 LEU A N 1
ATOM 752 C CA . LEU A 1 93 ? -10.826 2.218 5.327 1.00 90.81 93 LEU A CA 1
ATOM 753 C C . LEU A 1 93 ? -11.058 0.999 4.432 1.00 90.81 93 LEU A C 1
ATOM 755 O O . LEU A 1 93 ? -11.748 0.062 4.833 1.00 90.81 93 LEU A O 1
ATOM 759 N N . ALA A 1 94 ? -10.492 1.032 3.231 1.00 90.94 94 ALA A N 1
ATOM 760 C CA . ALA A 1 94 ? -10.345 -0.145 2.387 1.00 90.94 94 ALA A CA 1
ATOM 761 C C . ALA A 1 94 ? -9.231 -1.054 2.928 1.00 90.94 94 ALA A C 1
ATOM 763 O O . ALA A 1 94 ? -8.461 -0.652 3.804 1.00 90.94 94 ALA A O 1
ATOM 764 N N . ASP A 1 95 ? -9.125 -2.262 2.382 1.00 87.00 95 ASP A N 1
ATOM 765 C CA . ASP A 1 95 ? -8.018 -3.149 2.721 1.00 87.00 95 ASP A CA 1
ATOM 766 C C . ASP A 1 95 ? -6.685 -2.570 2.214 1.00 87.00 95 ASP A C 1
ATOM 768 O O . ASP A 1 95 ? -6.626 -2.027 1.101 1.00 87.00 95 ASP A O 1
ATOM 772 N N . PRO A 1 96 ? -5.599 -2.661 3.004 1.00 92.25 96 PRO A N 1
ATOM 773 C CA . PRO A 1 96 ? -4.303 -2.170 2.571 1.00 92.25 96 PRO A CA 1
ATOM 774 C C . PRO A 1 96 ? -3.764 -2.953 1.371 1.00 92.25 96 PRO A C 1
ATOM 776 O O . PRO A 1 96 ? -3.890 -4.172 1.287 1.00 92.25 96 PRO A O 1
ATOM 779 N N . THR A 1 97 ? -3.107 -2.247 0.457 1.00 92.56 97 THR A N 1
ATOM 780 C CA . THR A 1 97 ? -2.446 -2.809 -0.729 1.00 92.56 97 THR A CA 1
ATOM 781 C C . THR A 1 97 ? -0.993 -2.357 -0.768 1.00 92.56 97 THR A C 1
ATOM 783 O O . THR A 1 97 ? -0.675 -1.244 -0.339 1.00 92.56 97 THR A O 1
ATOM 786 N N . PHE A 1 98 ? -0.101 -3.194 -1.295 1.00 94.00 98 PHE A N 1
ATOM 787 C CA . PHE A 1 98 ? 1.314 -2.865 -1.416 1.00 94.00 98 PHE A CA 1
ATOM 788 C C . PHE A 1 98 ? 1.642 -2.383 -2.830 1.00 94.00 98 PHE A C 1
ATOM 790 O O . PHE A 1 98 ? 1.292 -3.026 -3.819 1.00 94.00 98 PHE A O 1
ATOM 797 N N . LEU A 1 99 ? 2.328 -1.249 -2.937 1.00 93.69 99 LEU A N 1
ATOM 798 C CA . LEU A 1 99 ? 2.782 -0.688 -4.203 1.00 93.69 99 LEU A CA 1
ATOM 799 C C . LEU A 1 99 ? 4.302 -0.689 -4.270 1.00 93.69 99 LEU A C 1
ATOM 801 O O . LEU A 1 99 ? 4.982 -0.330 -3.314 1.00 93.69 99 LEU A O 1
ATOM 805 N N . GLU A 1 100 ? 4.827 -1.028 -5.439 1.00 92.19 100 GLU A N 1
ATOM 806 C CA . GLU A 1 100 ? 6.244 -0.938 -5.768 1.00 92.19 100 GLU A CA 1
ATOM 807 C C . GLU A 1 100 ? 6.411 -0.092 -7.028 1.00 92.19 100 GLU A C 1
ATOM 809 O O . GLU A 1 100 ? 5.847 -0.407 -8.071 1.00 92.19 100 GLU A O 1
ATOM 814 N N . LEU A 1 101 ? 7.180 0.985 -6.937 1.00 89.81 101 LEU A N 1
ATOM 815 C CA . LEU A 1 101 ? 7.533 1.853 -8.049 1.00 89.81 101 LEU A CA 1
ATOM 816 C C . LEU A 1 101 ? 8.995 1.634 -8.386 1.00 89.81 101 LEU A C 1
ATOM 818 O O . LEU A 1 101 ? 9.849 1.849 -7.533 1.00 89.81 101 LEU A O 1
ATOM 822 N N . LYS A 1 102 ? 9.282 1.258 -9.627 1.00 89.00 102 LYS A N 1
ATOM 823 C CA . LYS A 1 102 ? 10.642 1.091 -10.125 1.00 89.00 102 LYS A CA 1
ATOM 824 C C . LYS A 1 102 ? 10.865 1.965 -11.348 1.00 89.00 102 LYS A C 1
ATOM 826 O O . LYS A 1 102 ? 10.166 1.806 -12.346 1.00 89.00 102 LYS A O 1
ATOM 831 N N . THR A 1 103 ? 11.861 2.837 -11.298 1.00 83.25 103 THR A N 1
ATOM 832 C CA . THR A 1 103 ? 12.323 3.548 -12.495 1.00 83.25 103 THR A CA 1
ATOM 833 C C . THR A 1 103 ? 13.230 2.620 -13.303 1.00 83.25 103 THR A C 1
ATOM 835 O O . THR A 1 103 ? 14.067 1.912 -12.742 1.00 83.25 103 THR A O 1
ATOM 838 N N . SER A 1 104 ? 13.041 2.558 -14.619 1.00 77.88 104 SER A N 1
ATOM 839 C CA . SER A 1 104 ? 13.913 1.777 -15.499 1.00 77.88 104 SER A CA 1
ATOM 840 C C . SER A 1 104 ? 15.328 2.369 -15.538 1.00 77.88 104 SER A C 1
ATOM 842 O O . SER A 1 104 ? 15.512 3.570 -15.367 1.00 77.88 104 SER A O 1
ATOM 844 N N . ASN A 1 105 ? 16.342 1.545 -15.825 1.00 70.62 105 ASN A N 1
ATOM 845 C CA . ASN A 1 105 ? 17.750 1.979 -15.821 1.00 70.62 105 ASN A CA 1
ATOM 846 C C . ASN A 1 105 ? 18.059 3.107 -16.830 1.00 70.62 105 ASN A C 1
ATOM 848 O O . ASN A 1 105 ? 19.054 3.807 -16.679 1.00 70.62 105 ASN A O 1
ATOM 852 N N . ASN A 1 106 ? 17.237 3.276 -17.872 1.00 74.00 106 ASN A N 1
ATOM 853 C CA . ASN A 1 106 ? 17.336 4.381 -18.833 1.00 74.00 106 ASN A CA 1
ATOM 854 C C . ASN A 1 106 ? 16.538 5.632 -18.418 1.00 74.00 106 ASN A C 1
ATOM 856 O O . ASN A 1 106 ? 16.581 6.632 -19.123 1.00 74.00 106 ASN A O 1
ATOM 860 N N . GLY A 1 107 ? 15.792 5.587 -17.311 1.00 73.69 107 GLY A N 1
ATOM 861 C CA . GLY A 1 107 ? 15.046 6.721 -16.764 1.00 73.69 107 GLY A CA 1
ATOM 862 C C . GLY A 1 107 ? 13.780 7.115 -17.529 1.00 73.69 107 GLY A C 1
ATOM 863 O O . GLY A 1 107 ? 13.074 8.012 -17.079 1.00 73.69 107 GLY A O 1
ATOM 864 N N . ASP A 1 108 ? 13.466 6.477 -18.659 1.00 82.94 108 ASP A N 1
ATOM 865 C CA . ASP A 1 108 ? 12.331 6.849 -19.520 1.00 82.94 108 ASP A CA 1
ATOM 866 C C . ASP A 1 108 ? 10.987 6.256 -19.065 1.00 82.94 108 ASP A C 1
ATOM 868 O O . ASP A 1 108 ? 9.928 6.739 -19.476 1.00 82.94 108 ASP A O 1
ATOM 872 N N . THR A 1 109 ? 11.019 5.237 -18.204 1.00 85.56 109 THR A N 1
ATOM 873 C CA . THR A 1 109 ? 9.832 4.501 -17.764 1.00 85.56 109 THR A CA 1
ATOM 874 C C . THR A 1 109 ? 9.789 4.369 -16.245 1.00 85.56 109 THR A C 1
ATOM 876 O O . THR A 1 109 ? 10.801 4.112 -15.592 1.00 85.56 109 THR A O 1
ATOM 879 N N . VAL A 1 110 ? 8.589 4.490 -15.683 1.00 88.75 110 VAL A N 1
ATOM 880 C CA . VAL A 1 110 ? 8.257 4.113 -14.309 1.00 88.75 110 VAL A CA 1
ATOM 881 C C . VAL A 1 110 ? 7.329 2.906 -14.358 1.00 88.75 110 VAL A C 1
ATOM 883 O O . VAL A 1 110 ? 6.252 2.961 -14.943 1.00 88.75 110 VAL A O 1
ATOM 886 N N . ILE A 1 111 ? 7.739 1.814 -13.723 1.00 90.88 111 ILE A N 1
ATOM 887 C CA . ILE A 1 111 ? 6.927 0.612 -13.557 1.00 90.88 111 ILE A CA 1
ATOM 888 C C . ILE A 1 111 ? 6.283 0.674 -12.176 1.00 90.88 111 ILE A C 1
ATOM 890 O O . ILE A 1 111 ? 6.975 0.554 -11.164 1.00 90.88 111 ILE A O 1
ATOM 894 N N . LEU A 1 112 ? 4.962 0.830 -12.130 1.00 92.19 112 LEU A N 1
ATOM 895 C CA . LEU A 1 112 ? 4.173 0.667 -10.911 1.00 92.19 112 LEU A CA 1
ATOM 896 C C . LEU A 1 112 ? 3.663 -0.771 -10.840 1.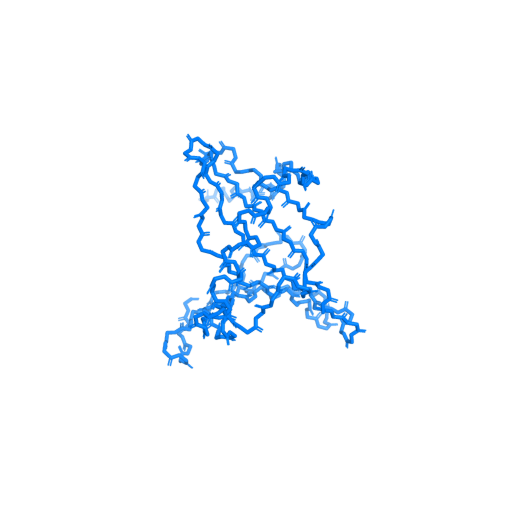00 92.19 112 LEU A C 1
ATOM 898 O O . LEU A 1 112 ? 2.909 -1.199 -11.704 1.00 92.19 112 LEU A O 1
ATOM 902 N N . THR A 1 113 ? 4.023 -1.506 -9.798 1.00 92.94 113 THR A N 1
ATOM 903 C CA . THR A 1 113 ? 3.513 -2.849 -9.512 1.00 92.94 113 THR A CA 1
ATOM 904 C C . THR A 1 113 ? 2.584 -2.794 -8.310 1.00 92.94 113 THR A C 1
ATOM 906 O O . THR A 1 113 ? 2.987 -2.359 -7.233 1.00 92.94 113 THR A O 1
ATOM 909 N N . VAL A 1 114 ? 1.360 -3.280 -8.486 1.00 92.75 114 VAL A N 1
ATOM 910 C CA . VAL A 1 114 ? 0.395 -3.504 -7.410 1.00 92.75 114 VAL A CA 1
ATOM 911 C C . VAL A 1 114 ? 0.561 -4.935 -6.915 1.00 92.75 114 VAL A C 1
ATOM 913 O O . VAL A 1 114 ? 0.502 -5.878 -7.713 1.00 92.75 114 VAL A O 1
ATOM 916 N N . LYS A 1 115 ? 0.775 -5.098 -5.612 1.00 91.25 115 LYS A N 1
ATOM 917 C CA . LYS A 1 115 ? 0.921 -6.388 -4.941 1.00 91.25 115 LYS A CA 1
ATOM 918 C C . LYS A 1 115 ? -0.087 -6.520 -3.806 1.00 91.25 115 LYS A C 1
ATOM 920 O O . LYS A 1 115 ? -0.415 -5.547 -3.123 1.00 91.25 115 LYS A O 1
ATOM 925 N N . THR A 1 116 ? -0.551 -7.737 -3.589 1.00 90.19 116 THR A N 1
ATOM 926 C CA . THR A 1 116 ? -1.218 -8.122 -2.346 1.00 90.19 116 THR A CA 1
ATOM 927 C C . THR A 1 116 ? -0.218 -8.097 -1.185 1.00 90.19 116 THR A C 1
ATOM 929 O O . THR A 1 116 ? 1.002 -8.058 -1.375 1.00 90.19 116 THR A O 1
ATOM 932 N N . LEU A 1 117 ? -0.724 -8.114 0.048 1.00 91.62 117 LEU A N 1
ATOM 933 C CA . LEU A 1 117 ? 0.126 -8.064 1.240 1.00 91.62 117 LEU A CA 1
ATOM 934 C C . LEU A 1 117 ? 0.865 -9.376 1.529 1.00 91.62 117 LEU A C 1
ATOM 936 O O . LEU A 1 117 ? 1.775 -9.369 2.354 1.00 91.62 117 LEU A O 1
ATOM 940 N N . ASP A 1 118 ? 0.505 -10.482 0.878 1.00 89.44 118 ASP A N 1
ATOM 941 C CA . ASP A 1 118 ? 1.241 -11.753 0.907 1.00 89.44 118 ASP A CA 1
ATOM 942 C C . ASP A 1 118 ? 2.338 -11.844 -0.176 1.00 89.44 118 ASP A C 1
ATOM 944 O O . ASP A 1 118 ? 3.125 -12.788 -0.167 1.00 89.44 118 ASP A O 1
ATOM 948 N N . GLY A 1 119 ? 2.461 -10.827 -1.039 1.00 86.44 119 GLY A N 1
ATOM 949 C CA . GLY A 1 119 ? 3.551 -10.676 -2.008 1.00 86.44 119 GLY A CA 1
ATOM 950 C C . GLY A 1 119 ? 3.192 -11.021 -3.456 1.00 86.44 119 GLY A C 1
ATOM 951 O O . GLY A 1 119 ? 4.023 -10.802 -4.346 1.00 86.44 119 GLY A O 1
ATOM 952 N N . GLU A 1 120 ? 1.974 -11.497 -3.720 1.00 88.38 120 GLU A N 1
ATOM 953 C CA . GLU A 1 120 ? 1.512 -11.798 -5.075 1.00 88.38 120 GLU A CA 1
ATOM 954 C C . GLU A 1 120 ? 1.323 -10.524 -5.906 1.00 88.38 120 GLU A C 1
ATOM 956 O O . GLU A 1 120 ? 0.829 -9.492 -5.444 1.00 88.38 120 GLU A O 1
ATOM 961 N N . LYS A 1 121 ? 1.726 -10.576 -7.178 1.00 89.50 121 LYS A N 1
ATOM 962 C CA . LYS A 1 121 ? 1.518 -9.461 -8.110 1.00 89.50 121 LYS A CA 1
ATOM 963 C C . LYS A 1 121 ? 0.086 -9.505 -8.620 1.00 89.50 121 LYS A C 1
ATOM 965 O O . LYS A 1 121 ? -0.339 -10.523 -9.149 1.00 89.50 121 LYS A O 1
ATOM 970 N N . VAL A 1 122 ? -0.611 -8.377 -8.535 1.00 89.19 122 VAL A N 1
ATOM 971 C CA . VAL A 1 122 ? -1.970 -8.199 -9.070 1.00 89.19 122 VAL A CA 1
ATOM 972 C C . VAL A 1 122 ? -1.917 -7.546 -10.445 1.00 89.19 122 VAL A C 1
ATOM 974 O O . VAL A 1 122 ? -2.620 -7.939 -11.375 1.00 89.19 122 VAL A O 1
AT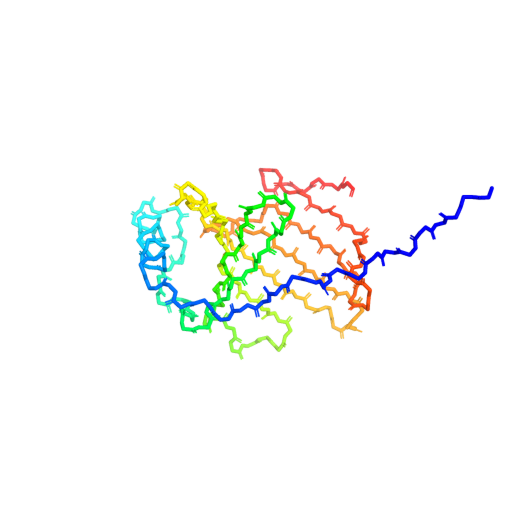OM 977 N N . GLY A 1 123 ? -1.048 -6.551 -10.603 1.00 91.25 123 GLY A N 1
ATOM 978 C CA . GLY A 1 123 ? -0.941 -5.805 -11.846 1.00 91.25 123 GLY A CA 1
ATOM 979 C C . GLY A 1 123 ? 0.325 -4.975 -11.930 1.00 91.25 123 GLY A C 1
ATOM 980 O O . GLY A 1 123 ? 0.934 -4.639 -10.917 1.00 91.25 123 GLY A O 1
ATOM 981 N N . THR A 1 124 ? 0.711 -4.627 -13.151 1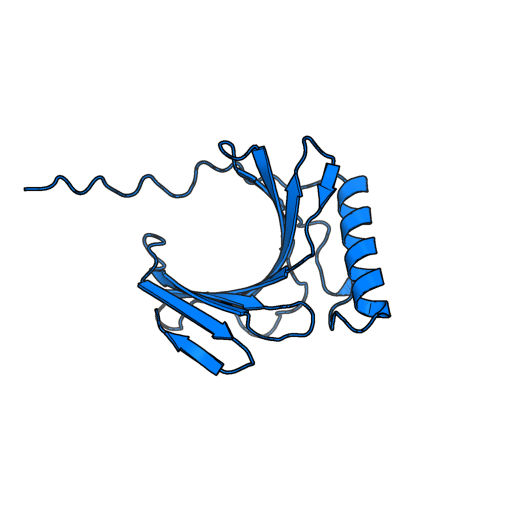.00 92.38 124 THR A N 1
ATOM 982 C CA . THR A 1 124 ? 1.763 -3.650 -13.426 1.00 92.38 124 THR A CA 1
ATOM 983 C C . THR A 1 124 ? 1.279 -2.609 -14.421 1.00 92.38 124 THR A C 1
ATOM 985 O O . THR A 1 124 ? 0.655 -2.962 -15.423 1.00 92.38 124 THR A O 1
ATOM 988 N N . LEU A 1 125 ? 1.612 -1.350 -14.161 1.00 92.44 125 LEU A N 1
ATOM 989 C CA . LEU A 1 125 ? 1.446 -0.226 -15.073 1.00 92.44 125 LEU A CA 1
ATOM 990 C C . LEU A 1 125 ? 2.832 0.231 -15.531 1.00 92.44 125 LEU A C 1
ATOM 992 O O . LEU A 1 125 ? 3.690 0.531 -14.701 1.00 92.44 125 LEU A O 1
ATOM 996 N N . ASP A 1 126 ? 3.035 0.284 -16.841 1.00 91.19 126 ASP A N 1
ATOM 997 C CA . ASP A 1 126 ? 4.194 0.912 -17.470 1.00 91.19 126 ASP A CA 1
ATOM 998 C C . ASP A 1 126 ? 3.826 2.358 -17.807 1.00 91.19 126 ASP A C 1
ATOM 1000 O O . ASP A 1 126 ? 2.913 2.601 -18.600 1.00 91.19 126 ASP A O 1
ATOM 1004 N N . LEU A 1 127 ? 4.496 3.311 -17.164 1.00 90.19 127 LEU A N 1
ATOM 1005 C CA . LEU A 1 127 ? 4.252 4.739 -17.318 1.00 90.19 127 LEU A CA 1
ATOM 1006 C C . LEU A 1 127 ? 5.471 5.412 -17.945 1.00 90.19 127 LEU A C 1
ATOM 1008 O O . LEU A 1 127 ? 6.601 5.203 -17.509 1.00 90.19 127 LEU A O 1
ATOM 1012 N N . ASN A 1 128 ? 5.253 6.297 -18.910 1.00 88.25 128 ASN A N 1
ATOM 1013 C CA . ASN A 1 128 ? 6.289 7.201 -19.388 1.00 88.25 128 ASN A CA 1
ATOM 1014 C C . ASN A 1 128 ? 6.697 8.164 -18.257 1.00 88.25 128 ASN A C 1
ATOM 1016 O O . ASN A 1 128 ? 5.852 8.859 -17.693 1.00 88.25 128 ASN A O 1
ATOM 1020 N N . SER A 1 129 ? 7.985 8.227 -17.922 1.00 83.69 129 SER A N 1
ATOM 1021 C CA . SER A 1 129 ? 8.473 9.024 -16.788 1.00 83.69 129 SER A CA 1
ATOM 1022 C C . SER A 1 129 ? 8.366 10.539 -17.003 1.00 83.69 129 SER A C 1
ATOM 1024 O O . SER A 1 129 ? 8.344 11.291 -16.030 1.00 83.69 129 SER A O 1
ATOM 1026 N N . LYS A 1 130 ? 8.298 11.000 -18.261 1.00 84.69 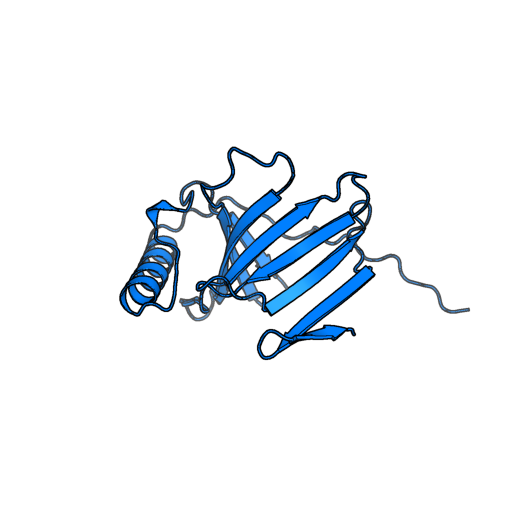130 LYS A N 1
ATOM 1027 C CA . LYS A 1 130 ? 8.301 12.430 -18.615 1.00 84.69 130 LYS A CA 1
ATOM 1028 C C . LYS A 1 130 ? 6.921 13.056 -18.507 1.00 84.69 130 LYS A C 1
ATOM 1030 O O . LYS A 1 130 ? 6.805 14.192 -18.059 1.00 84.69 130 LYS A O 1
ATOM 1035 N N . ASP A 1 131 ? 5.892 12.343 -18.959 1.00 84.94 131 ASP A N 1
ATOM 1036 C CA . ASP A 1 131 ? 4.523 12.866 -19.019 1.00 84.94 131 ASP A CA 1
ATOM 1037 C C . ASP A 1 131 ? 3.499 12.046 -18.221 1.00 84.94 131 ASP A C 1
ATOM 1039 O O . ASP A 1 131 ? 2.329 12.425 -18.163 1.00 84.94 131 ASP A O 1
ATOM 1043 N N . GLY A 1 132 ? 3.924 10.952 -17.582 1.00 81.81 132 GLY A N 1
ATOM 1044 C CA . GLY A 1 132 ? 3.069 10.088 -16.771 1.00 81.81 132 GLY A CA 1
ATOM 1045 C C . GLY A 1 132 ? 2.053 9.287 -17.582 1.00 81.81 132 GLY A C 1
ATOM 1046 O O . GLY A 1 132 ? 1.166 8.670 -16.989 1.00 81.81 132 GLY A O 1
ATOM 1047 N N . LYS A 1 133 ? 2.131 9.294 -18.922 1.00 88.94 133 LYS A N 1
ATOM 1048 C CA . LYS A 1 133 ? 1.190 8.535 -19.743 1.00 88.94 133 LYS A CA 1
ATOM 1049 C C . LYS A 1 133 ? 1.409 7.045 -19.577 1.00 88.94 133 LYS A C 1
ATOM 1051 O O . LYS A 1 133 ? 2.532 6.551 -19.587 1.00 88.94 133 LYS A O 1
ATOM 1056 N N . LEU A 1 134 ? 0.294 6.339 -19.488 1.00 88.44 134 LEU A N 1
ATOM 1057 C CA . LEU A 1 134 ? 0.255 4.892 -19.487 1.00 88.44 134 LEU A CA 1
ATOM 1058 C C . LEU A 1 134 ? 0.646 4.358 -20.867 1.00 88.44 134 LEU A C 1
ATOM 1060 O O . LEU A 1 134 ? -0.027 4.645 -21.855 1.00 88.44 134 LEU A O 1
ATOM 1064 N N . ASN A 1 135 ? 1.716 3.574 -20.910 1.00 88.56 135 ASN A N 1
ATOM 1065 C CA . ASN A 1 135 ? 2.135 2.832 -22.091 1.00 88.56 135 ASN A CA 1
ATOM 1066 C C . ASN A 1 135 ? 1.433 1.471 -22.143 1.00 88.56 135 ASN A C 1
ATOM 1068 O O . ASN A 1 135 ? 0.936 1.075 -23.193 1.00 88.56 135 ASN A O 1
ATOM 1072 N N . GLN A 1 136 ? 1.394 0.757 -21.010 1.00 90.19 136 GLN A N 1
ATOM 1073 C CA . GLN A 1 136 ? 0.874 -0.610 -20.944 1.00 90.19 136 GLN A CA 1
ATOM 1074 C C . GLN A 1 136 ? 0.310 -0.957 -19.560 1.00 90.19 136 GLN A C 1
ATOM 1076 O O . GLN A 1 136 ? 0.850 -0.541 -18.533 1.00 90.19 136 GLN A O 1
ATOM 1081 N N . VAL A 1 137 ? -0.736 -1.790 -19.539 1.00 91.25 137 VAL A N 1
ATOM 1082 C CA . VAL A 1 137 ? -1.234 -2.478 -18.339 1.00 91.25 137 VAL A CA 1
ATOM 1083 C C . VAL A 1 137 ? -0.998 -3.974 -18.490 1.00 91.25 137 VAL A C 1
ATOM 1085 O O . VAL A 1 137 ? -1.184 -4.557 -19.554 1.00 91.25 137 VAL A O 1
ATOM 1088 N N . LYS A 1 138 ? -0.621 -4.634 -17.402 1.00 90.88 138 LYS A N 1
ATOM 1089 C CA . LYS A 1 138 ? -0.579 -6.093 -17.341 1.00 90.88 138 LYS A CA 1
ATOM 1090 C C . LYS A 1 138 ? -1.226 -6.539 -16.049 1.00 90.88 138 LYS A C 1
ATOM 1092 O O . LYS A 1 138 ? -0.809 -6.106 -14.981 1.00 90.88 138 LYS A O 1
ATOM 1097 N N . LEU A 1 139 ? -2.249 -7.375 -16.157 1.00 88.50 139 LEU A N 1
ATOM 1098 C CA . LEU A 1 139 ? -2.967 -7.924 -15.012 1.00 88.50 139 LEU A CA 1
ATOM 1099 C C . LEU A 1 139 ? -2.547 -9.374 -14.813 1.00 88.50 139 LEU A C 1
ATOM 1101 O O . LEU A 1 139 ? -2.330 -10.108 -15.777 1.00 88.50 139 LEU A O 1
ATOM 1105 N N . PHE A 1 140 ? -2.434 -9.787 -13.562 1.00 81.38 140 PHE A N 1
ATOM 1106 C CA . PHE A 1 140 ? -2.082 -11.146 -13.192 1.00 81.38 140 PHE A CA 1
ATOM 1107 C C . PHE A 1 140 ? -3.311 -11.776 -12.538 1.00 81.38 140 PHE A C 1
ATOM 1109 O O . PHE A 1 140 ? -3.792 -11.305 -11.513 1.00 81.38 140 PHE A O 1
ATOM 1116 N N . THR A 1 141 ? -3.845 -12.822 -13.161 1.00 65.38 141 THR A N 1
ATOM 1117 C CA . THR A 1 141 ? -4.923 -13.651 -12.607 1.00 65.38 141 THR A CA 1
ATOM 1118 C C . THR A 1 141 ? -4.341 -15.037 -12.367 1.00 65.38 141 THR A C 1
ATOM 1120 O O . THR A 1 141 ? -3.760 -15.617 -13.286 1.00 65.38 141 THR A O 1
ATOM 1123 N N . ASP A 1 142 ? -4.440 -15.545 -11.138 1.00 57.59 142 ASP A N 1
ATOM 1124 C CA . ASP A 1 142 ? -3.932 -16.865 -10.728 1.00 57.59 142 ASP A CA 1
ATOM 1125 C C . ASP A 1 142 ? -2.442 -17.099 -11.060 1.00 57.59 142 ASP A C 1
ATOM 1127 O O . ASP A 1 142 ? -2.051 -18.150 -11.575 1.00 57.59 142 ASP A O 1
ATOM 1131 N N . GLY A 1 143 ? -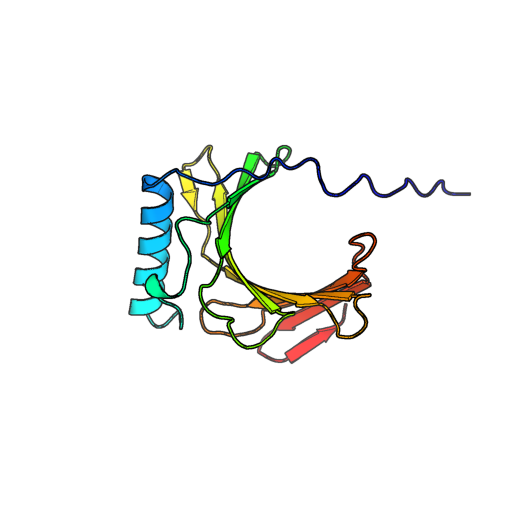1.591 -16.086 -10.849 1.00 50.75 143 GLY A N 1
ATOM 1132 C CA . GLY A 1 143 ? -0.150 -16.167 -11.131 1.00 50.75 143 GLY A CA 1
ATOM 1133 C C . GLY A 1 143 ? 0.218 -16.205 -12.623 1.00 50.75 143 GLY A C 1
ATOM 1134 O O . GLY A 1 143 ? 1.398 -16.303 -12.968 1.00 50.75 143 GLY A O 1
ATOM 1135 N N . LYS A 1 144 ? -0.760 -16.095 -13.533 1.00 47.81 144 LYS A N 1
ATOM 1136 C CA . LYS A 1 144 ? -0.547 -15.991 -14.983 1.00 47.81 144 LYS A CA 1
ATOM 1137 C C . LYS A 1 144 ? -0.908 -14.597 -15.468 1.00 47.81 144 LYS A C 1
ATOM 1139 O O . LYS A 1 144 ? -1.922 -14.018 -15.088 1.00 47.81 144 LYS A O 1
ATOM 1144 N N . ALA A 1 145 ? -0.050 -14.044 -16.314 1.00 47.34 145 ALA A N 1
ATOM 1145 C CA . ALA A 1 145 ? -0.209 -12.678 -16.769 1.00 47.34 145 ALA A CA 1
ATOM 1146 C C . ALA A 1 145 ? -1.031 -12.592 -18.059 1.00 47.34 145 ALA A C 1
ATOM 1148 O O . ALA A 1 145 ? -0.668 -13.209 -19.061 1.00 47.34 145 ALA A O 1
ATOM 1149 N N . ASN A 1 146 ? -2.072 -11.764 -18.045 1.00 45.66 146 ASN A N 1
ATOM 1150 C CA . ASN A 1 146 ? -2.845 -11.375 -19.217 1.00 45.66 146 ASN A CA 1
ATOM 1151 C C . ASN A 1 146 ? -2.415 -9.968 -19.663 1.00 45.66 146 ASN A C 1
ATOM 1153 O O . ASN A 1 146 ? -2.288 -9.051 -18.846 1.00 45.66 146 ASN A O 1
ATOM 1157 N N . HIS A 1 147 ? -2.149 -9.814 -20.960 1.00 46.09 147 HIS A N 1
ATOM 1158 C CA . HIS A 1 147 ? -1.739 -8.546 -21.567 1.00 46.09 147 HIS A CA 1
ATOM 1159 C C . HIS A 1 147 ? -2.978 -7.861 -22.155 1.00 46.09 147 HIS A C 1
ATOM 1161 O O . HIS A 1 147 ? -3.721 -8.515 -22.888 1.00 46.09 147 HIS A O 1
ATOM 1167 N N . TYR A 1 148 ? -3.183 -6.581 -21.834 1.00 45.28 148 TYR A N 1
ATOM 1168 C CA . TYR A 1 148 ? -4.261 -5.742 -22.364 1.00 45.28 148 TYR A CA 1
ATOM 1169 C C . TYR A 1 148 ? -3.706 -4.404 -22.851 1.00 45.28 148 TYR A C 1
ATOM 1171 O O . TYR A 1 148 ? -2.736 -3.909 -22.231 1.00 45.28 148 TYR A O 1
#

Foldseek 3Di:
DDPPDDPDQPDPWDKDQDDPVVLLVVLLVLQVVCVVVVQAPDHPVQWDSRRWIWTADPVVQKIKIWIWGPDDPDDPFKTKTWIWIARPVVRDIDRIWIWIWGQDPVRQWIKIWIAGRNGHTAKIFIAGNPRRDTPFIWGADPNDIDGD

pLDDT: mean 80.91, std 18.34, range [31.03, 96.88]

Organism: NCBI:txid1890302

Radius of gyration: 16.71 Å; chains: 1; bounding box: 38×36×53 Å

Secondary structure (DSSP, 8-state):
----PPPP-S----EEE---HHHHHHHHHHHHHHHHTTS-S--GGGB-GGG-EEEEETTTTEEEEEEEBS--SS-TTEEEEEEEEEEGGGTEEPPPEEEEEEE-TTSSEEEEEEE-TTS-EEEEEEEETTT--EEEEEEEETTEEEE-